Protein AF-R4YVB8-F1 (afdb_monomer_lite)

InterPro domains:
  IPR023214 HAD superfamily [G3DSA:3.40.50.1000] (1-66)

Secondary structure (DSSP, 8-state):
-HHHHHHHHH-HHHHHT----S-GGGS--SEEEES--SSSGGG-SSEEEEBTSSSB-SHHHHHHHHT-

Foldseek 3Di:
DVLVVCCVPVNPVSSVVDDDDQACLPDADQEDEECDDDRNLVNNPHDYDHECDPQHNDPVSVVVVVVD

Organism: NCBI:txid698738

Structure (mmCIF, N/CA/C/O backbone):
data_AF-R4YVB8-F1
#
_entry.id   AF-R4YVB8-F1
#
loop_
_atom_site.group_PDB
_atom_site.id
_atom_site.type_symbol
_atom_site.label_atom_id
_atom_site.label_alt_id
_atom_site.label_comp_id
_atom_site.label_asym_id
_atom_site.label_entity_id
_atom_site.label_seq_id
_atom_site.pdbx_PDB_ins_code
_atom_site.Cartn_x
_atom_site.Cartn_y
_atom_site.Cartn_z
_atom_site.occupancy
_atom_site.B_iso_or_equiv
_atom_site.auth_seq_id
_atom_site.auth_comp_id
_atom_site.auth_asym_id
_atom_site.auth_atom_id
_atom_site.pdbx_PDB_model_num
ATOM 1 N N . MET A 1 1 ? 17.243 -6.572 -3.780 1.00 85.06 1 MET A N 1
ATOM 2 C CA . MET A 1 1 ? 16.808 -5.180 -3.476 1.00 85.06 1 MET A CA 1
ATOM 3 C C . MET A 1 1 ? 15.298 -5.080 -3.682 1.00 85.06 1 MET A C 1
ATOM 5 O O . MET A 1 1 ? 14.818 -5.760 -4.578 1.00 85.06 1 MET A O 1
ATOM 9 N N . LYS A 1 2 ? 14.559 -4.255 -2.918 1.00 92.62 2 LYS A N 1
ATOM 10 C CA . LYS A 1 2 ? 13.078 -4.162 -2.984 1.00 92.62 2 LYS A CA 1
ATOM 11 C C . LYS A 1 2 ? 12.514 -4.021 -4.411 1.00 92.62 2 LYS A C 1
ATOM 13 O O . LYS A 1 2 ? 11.551 -4.694 -4.742 1.00 92.62 2 LYS A O 1
ATOM 18 N N . ARG A 1 3 ? 13.173 -3.239 -5.275 1.00 96.19 3 ARG A N 1
ATOM 19 C CA . ARG A 1 3 ? 12.826 -3.099 -6.703 1.00 96.19 3 ARG A CA 1
ATOM 20 C C . ARG A 1 3 ? 12.743 -4.436 -7.457 1.00 96.19 3 ARG A C 1
ATOM 22 O O . ARG A 1 3 ? 11.791 -4.645 -8.191 1.00 96.19 3 ARG A O 1
ATOM 29 N N . LEU A 1 4 ? 13.731 -5.320 -7.273 1.00 97.62 4 LEU A N 1
ATOM 30 C CA . LEU A 1 4 ? 13.791 -6.619 -7.960 1.00 97.62 4 LEU A CA 1
ATOM 31 C C . LEU A 1 4 ? 12.642 -7.533 -7.527 1.00 97.62 4 LEU A C 1
ATOM 33 O O . LEU A 1 4 ? 12.037 -8.184 -8.363 1.00 97.62 4 LEU A O 1
ATOM 37 N N . TRP A 1 5 ? 12.312 -7.525 -6.232 1.00 98.00 5 TRP A N 1
ATOM 38 C CA . TRP A 1 5 ? 11.193 -8.309 -5.710 1.00 98.00 5 TRP A CA 1
ATOM 39 C C . TRP A 1 5 ? 9.852 -7.837 -6.293 1.00 98.00 5 TRP A C 1
ATOM 41 O O . TRP A 1 5 ? 9.033 -8.661 -6.688 1.00 98.00 5 TRP A O 1
ATOM 51 N N . VAL A 1 6 ? 9.652 -6.513 -6.393 1.00 98.06 6 VAL A N 1
ATOM 52 C CA . VAL A 1 6 ? 8.457 -5.917 -7.019 1.00 98.06 6 VAL A CA 1
ATOM 53 C C . VAL A 1 6 ? 8.351 -6.318 -8.487 1.00 98.06 6 VAL A C 1
ATOM 55 O O . VAL A 1 6 ? 7.280 -6.720 -8.920 1.00 98.06 6 VAL A O 1
ATOM 58 N N . GLU A 1 7 ? 9.446 -6.251 -9.242 1.00 98.00 7 GLU A N 1
ATOM 59 C CA . GLU A 1 7 ? 9.459 -6.665 -10.649 1.00 98.00 7 GLU A CA 1
ATOM 60 C C . GLU A 1 7 ? 9.114 -8.153 -10.815 1.00 98.00 7 GLU A C 1
ATOM 62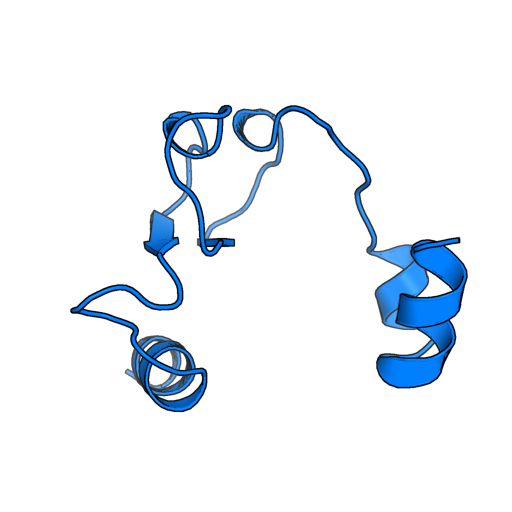 O O . GLU A 1 7 ? 8.284 -8.495 -11.652 1.00 98.00 7 GLU A O 1
ATOM 67 N N . GLU A 1 8 ? 9.695 -9.021 -9.985 1.00 98.25 8 GLU A N 1
ATOM 68 C CA . GLU A 1 8 ? 9.486 -10.473 -10.036 1.00 98.25 8 GLU A CA 1
ATOM 69 C C . GLU A 1 8 ? 8.031 -10.882 -9.752 1.00 98.25 8 GLU A C 1
ATOM 71 O O . GLU A 1 8 ? 7.515 -11.789 -10.398 1.00 98.25 8 GLU A O 1
ATOM 76 N N . HIS A 1 9 ? 7.354 -10.206 -8.818 1.00 98.06 9 HIS A N 1
ATOM 77 C CA . HIS A 1 9 ? 6.022 -10.618 -8.352 1.00 98.06 9 HIS A CA 1
ATOM 78 C C . HIS A 1 9 ? 4.873 -9.781 -8.927 1.00 98.06 9 HIS A C 1
ATOM 80 O O . HIS A 1 9 ? 3.748 -10.270 -9.015 1.00 98.06 9 HIS A O 1
ATOM 86 N N . LEU A 1 10 ? 5.128 -8.520 -9.290 1.00 97.62 10 LEU A N 1
ATOM 87 C CA . LEU A 1 10 ? 4.114 -7.558 -9.747 1.00 97.62 10 LEU A CA 1
ATOM 88 C C . LEU A 1 10 ? 4.379 -7.034 -11.169 1.00 97.62 10 LEU A C 1
ATOM 90 O O . LEU A 1 10 ? 3.551 -6.305 -11.714 1.00 97.62 10 LEU A O 1
ATOM 94 N N . GLY A 1 11 ? 5.507 -7.407 -11.778 1.00 98.06 11 GLY A N 1
ATOM 95 C CA . GLY A 1 11 ? 5.883 -7.019 -13.133 1.00 98.06 11 GLY A CA 1
ATOM 96 C C . GLY A 1 11 ? 6.629 -5.685 -13.225 1.00 98.06 11 GLY A C 1
ATOM 97 O O . GLY A 1 11 ? 6.702 -4.886 -12.287 1.00 98.06 11 GLY A O 1
ATOM 98 N N . LEU A 1 12 ? 7.191 -5.436 -14.409 1.00 97.62 12 LEU A N 1
ATOM 99 C CA . LEU A 1 12 ? 8.031 -4.270 -14.684 1.00 97.62 12 LEU A CA 1
ATOM 100 C C . LEU A 1 12 ? 7.270 -2.938 -14.540 1.00 97.62 12 LEU A C 1
ATOM 102 O O . LEU A 1 12 ? 7.814 -1.974 -14.002 1.00 97.62 12 LEU A O 1
ATOM 106 N N . ASP A 1 13 ? 5.995 -2.896 -14.934 1.00 98.19 13 ASP A N 1
ATOM 107 C CA . ASP A 1 13 ? 5.150 -1.701 -14.804 1.00 98.19 13 ASP A CA 1
ATOM 108 C C . ASP A 1 13 ? 4.974 -1.262 -13.344 1.00 98.19 13 ASP A C 1
ATOM 110 O O . ASP A 1 13 ? 4.973 -0.066 -13.042 1.00 98.19 13 ASP A O 1
ATOM 114 N N . ALA A 1 14 ? 4.850 -2.219 -12.419 1.00 97.81 14 ALA A N 1
ATOM 115 C CA . ALA A 1 14 ? 4.788 -1.931 -10.990 1.00 97.81 14 ALA A CA 1
ATOM 116 C C . ALA A 1 14 ? 6.141 -1.428 -10.470 1.00 97.81 14 ALA A C 1
ATOM 118 O O . ALA A 1 14 ? 6.188 -0.495 -9.668 1.00 97.81 14 ALA A O 1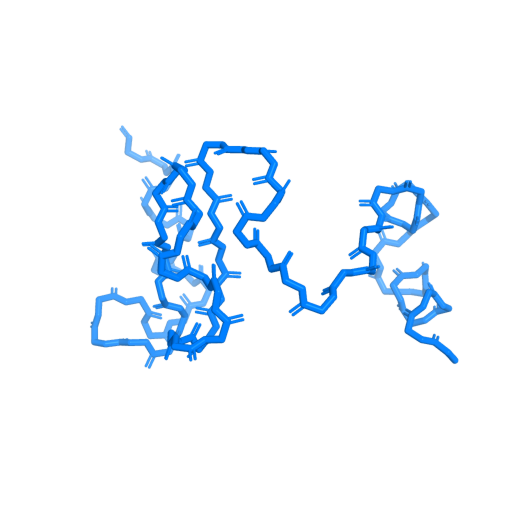
ATOM 119 N N . ALA A 1 15 ? 7.247 -1.991 -10.967 1.00 97.56 15 ALA A N 1
ATOM 120 C CA . ALA A 1 15 ? 8.589 -1.547 -10.606 1.00 97.56 15 ALA A CA 1
ATOM 121 C C . ALA A 1 15 ? 8.862 -0.095 -11.040 1.00 97.56 15 ALA A C 1
ATOM 123 O O . ALA A 1 15 ? 9.498 0.643 -10.289 1.00 97.56 15 ALA A O 1
ATOM 124 N N . TYR A 1 16 ? 8.336 0.347 -12.189 1.00 97.56 16 TYR A N 1
ATOM 125 C CA . TYR A 1 16 ? 8.421 1.748 -12.628 1.00 97.56 16 TYR A CA 1
ATOM 126 C C . TYR A 1 16 ? 7.594 2.719 -11.778 1.00 97.56 16 TYR A C 1
ATOM 128 O O . TYR A 1 16 ? 7.927 3.899 -11.701 1.00 97.56 16 TYR A O 1
ATOM 136 N N . LYS A 1 17 ? 6.538 2.234 -11.120 1.00 96.94 17 LYS A N 1
ATOM 137 C CA . LYS A 1 17 ? 5.684 3.028 -10.221 1.00 96.94 17 LYS A CA 1
ATOM 138 C C . LYS A 1 17 ? 6.134 2.963 -8.757 1.00 96.94 17 LYS A C 1
ATOM 140 O O . LYS A 1 17 ? 5.486 3.549 -7.892 1.00 96.94 17 LYS A O 1
ATOM 145 N N . LEU A 1 18 ? 7.224 2.253 -8.456 1.00 96.88 18 LEU A N 1
ATOM 146 C CA . LEU A 1 18 ? 7.728 2.101 -7.095 1.00 96.88 18 LEU A CA 1
ATOM 147 C C . LEU A 1 18 ? 8.346 3.411 -6.589 1.00 96.88 18 LEU A C 1
ATOM 149 O O . LEU A 1 18 ? 9.401 3.836 -7.056 1.00 96.88 18 LEU A O 1
ATOM 153 N N . ILE A 1 19 ? 7.740 3.992 -5.555 1.00 95.50 19 ILE A N 1
ATOM 154 C CA . ILE A 1 19 ? 8.296 5.131 -4.818 1.00 95.50 19 ILE A CA 1
ATOM 155 C C . ILE A 1 19 ? 8.960 4.613 -3.538 1.00 95.50 19 ILE A C 1
ATOM 157 O O . ILE A 1 19 ? 8.313 3.996 -2.692 1.00 95.50 19 ILE A O 1
ATOM 161 N N . ILE A 1 20 ? 10.262 4.868 -3.379 1.00 93.62 20 ILE A N 1
ATOM 162 C CA . ILE A 1 20 ? 11.009 4.559 -2.152 1.00 93.62 20 ILE A CA 1
ATOM 163 C C . ILE A 1 20 ? 11.198 5.864 -1.380 1.00 93.62 20 ILE A C 1
ATOM 165 O O . ILE A 1 20 ? 12.091 6.647 -1.690 1.00 93.62 20 ILE A O 1
ATOM 169 N N . SER A 1 21 ? 10.358 6.087 -0.370 1.00 90.62 21 SER A N 1
ATOM 170 C CA . SER A 1 21 ? 10.431 7.258 0.508 1.00 90.62 21 SER A CA 1
ATOM 171 C C . SER A 1 21 ? 10.337 6.836 1.978 1.00 90.62 21 SER A C 1
ATOM 173 O O . SER A 1 21 ? 9.494 5.995 2.305 1.00 90.62 21 SER A O 1
ATOM 175 N N . PRO A 1 22 ? 11.168 7.397 2.879 1.00 89.06 22 PRO A N 1
ATOM 176 C CA . PRO A 1 22 ? 11.030 7.178 4.316 1.00 89.06 22 PRO A CA 1
ATOM 177 C C . PRO A 1 22 ? 9.821 7.914 4.910 1.00 89.06 22 PRO A C 1
ATOM 179 O O . PRO A 1 22 ? 9.265 7.441 5.894 1.00 89.06 22 PRO A O 1
ATOM 182 N N . ASN A 1 23 ? 9.406 9.043 4.320 1.00 92.12 23 ASN A N 1
ATOM 183 C CA . ASN A 1 23 ? 8.244 9.812 4.759 1.00 92.12 23 ASN A CA 1
ATOM 184 C C . ASN A 1 23 ? 7.129 9.702 3.715 1.00 92.12 23 ASN A C 1
ATOM 186 O O . ASN A 1 23 ? 7.211 10.290 2.634 1.00 92.12 23 ASN A O 1
ATOM 190 N N . LYS A 1 24 ? 6.087 8.940 4.048 1.00 93.00 24 LYS A N 1
ATOM 191 C CA . LYS A 1 24 ? 4.953 8.696 3.150 1.00 93.00 24 LYS A CA 1
ATOM 192 C C . LYS A 1 24 ? 3.956 9.852 3.104 1.00 93.00 24 LYS A C 1
ATOM 194 O O . LYS A 1 24 ? 3.212 9.928 2.136 1.00 93.00 24 LYS A O 1
ATOM 199 N N . GLY A 1 25 ? 3.996 10.776 4.066 1.00 94.19 25 GLY A N 1
ATOM 200 C CA . GLY A 1 25 ? 3.163 11.981 4.056 1.00 94.19 25 GLY A CA 1
ATOM 201 C C . GLY A 1 25 ? 3.504 12.955 2.925 1.00 94.19 25 GLY A C 1
ATOM 202 O O . GLY A 1 25 ? 2.702 13.811 2.593 1.00 94.19 25 GLY A O 1
ATOM 203 N N . LEU A 1 26 ? 4.675 12.806 2.294 1.00 94.12 26 LEU A N 1
ATOM 204 C CA . LEU A 1 26 ? 5.067 13.592 1.116 1.00 94.12 26 LEU A CA 1
ATOM 205 C C . LEU A 1 26 ? 4.547 13.007 -0.206 1.00 94.12 26 LEU A C 1
ATOM 207 O O . LEU A 1 26 ? 4.710 13.626 -1.256 1.00 94.12 26 LEU A O 1
ATOM 211 N N . ASN A 1 27 ? 3.981 11.799 -0.182 1.00 95.25 27 ASN A N 1
ATOM 212 C CA . ASN A 1 27 ? 3.389 11.206 -1.371 1.00 95.25 27 ASN A CA 1
ATOM 213 C C . ASN A 1 27 ? 1.995 11.795 -1.586 1.00 95.25 27 ASN A C 1
ATOM 215 O O . ASN A 1 27 ? 1.226 11.931 -0.640 1.00 95.25 27 ASN A O 1
ATOM 219 N N . LEU A 1 28 ? 1.652 12.070 -2.841 1.00 96.06 28 LEU A N 1
ATOM 220 C CA . LEU A 1 28 ? 0.325 12.545 -3.216 1.00 96.06 28 LEU A CA 1
ATOM 221 C C . LEU A 1 28 ? -0.504 11.389 -3.773 1.00 96.06 28 LEU A C 1
ATOM 223 O O . LEU A 1 28 ? -0.053 10.657 -4.657 1.00 96.06 28 LEU A O 1
ATOM 227 N N . GLY A 1 29 ? -1.725 11.236 -3.274 1.00 96.38 29 GLY A N 1
ATOM 228 C CA . GLY A 1 29 ? -2.670 10.233 -3.748 1.00 96.3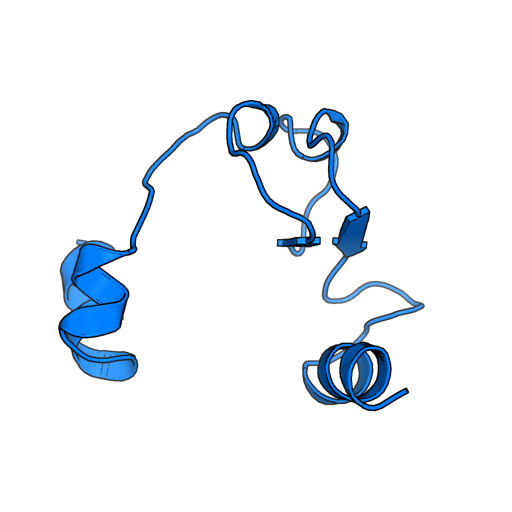8 29 GLY A CA 1
ATOM 229 C C . GLY A 1 29 ? -3.981 10.276 -2.973 1.00 96.38 29 GLY A C 1
ATOM 230 O O . GLY A 1 29 ? -4.055 10.853 -1.895 1.00 96.38 29 GLY A O 1
ATOM 231 N N . HIS A 1 30 ? -5.020 9.645 -3.517 1.00 97.94 30 HIS A N 1
ATOM 232 C CA . HIS A 1 30 ? -6.322 9.574 -2.848 1.00 97.94 30 HIS A CA 1
ATOM 233 C C . HIS A 1 30 ? -6.324 8.602 -1.665 1.00 97.94 30 HIS A C 1
ATOM 235 O O . HIS A 1 30 ? -7.050 8.824 -0.701 1.00 97.94 30 HIS A O 1
ATOM 241 N N . TYR A 1 31 ? -5.515 7.540 -1.736 1.00 97.50 31 TYR A N 1
ATOM 242 C CA . TYR A 1 31 ? -5.500 6.464 -0.751 1.00 97.50 31 TYR A CA 1
ATOM 243 C C . TYR A 1 31 ? -4.077 6.004 -0.444 1.00 97.50 31 TYR A C 1
ATOM 245 O O . TYR A 1 31 ? -3.245 5.906 -1.349 1.00 97.50 31 TYR A O 1
ATOM 253 N N . LEU A 1 32 ? -3.833 5.655 0.817 1.00 97.19 32 LEU A N 1
ATOM 254 C CA . LEU A 1 32 ? -2.635 4.959 1.279 1.00 97.19 32 LEU A CA 1
ATOM 255 C C . LEU A 1 32 ? -3.070 3.716 2.059 1.00 97.19 32 LEU A C 1
ATOM 257 O O . LEU A 1 32 ? -3.808 3.830 3.031 1.00 97.19 32 LEU A O 1
ATOM 261 N N . ILE A 1 33 ? -2.628 2.533 1.627 1.00 97.25 33 ILE A N 1
ATOM 262 C CA . ILE A 1 33 ? -2.831 1.275 2.358 1.00 97.25 33 ILE A CA 1
ATOM 2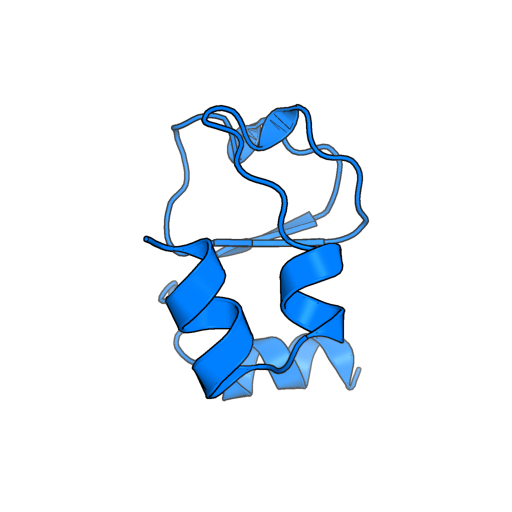63 C C . ILE A 1 33 ? -1.513 0.937 3.049 1.00 97.25 33 ILE A C 1
ATOM 265 O O . ILE A 1 33 ? -0.495 0.757 2.378 1.00 97.25 33 ILE A O 1
ATOM 269 N N . ASP A 1 34 ? -1.524 0.885 4.375 1.00 96.00 34 ASP A N 1
ATOM 270 C CA . ASP A 1 34 ? -0.328 0.697 5.200 1.00 96.00 34 ASP A CA 1
ATOM 271 C C . ASP A 1 34 ? -0.718 -0.036 6.486 1.00 96.00 34 ASP A C 1
ATOM 273 O O . ASP A 1 34 ? -1.791 0.210 7.031 1.00 96.00 34 ASP A O 1
ATOM 277 N N . ASP A 1 35 ? 0.123 -0.939 6.973 1.00 95.00 35 ASP A N 1
ATOM 278 C CA . ASP A 1 35 ? -0.089 -1.658 8.233 1.00 95.00 35 ASP A CA 1
ATOM 279 C C . ASP A 1 35 ? 0.265 -0.800 9.462 1.00 95.00 35 ASP A C 1
ATOM 281 O O . ASP A 1 35 ? -0.136 -1.109 10.588 1.00 95.00 35 ASP A O 1
ATOM 285 N N . TYR A 1 36 ? 0.966 0.322 9.262 1.00 89.81 36 TYR A N 1
ATOM 286 C CA . TYR A 1 36 ? 1.471 1.161 10.344 1.00 89.81 36 TYR A CA 1
ATOM 287 C C . TYR A 1 36 ? 1.029 2.633 10.262 1.00 89.81 36 TYR A C 1
ATOM 289 O O . TYR A 1 36 ? 1.042 3.258 9.201 1.00 89.81 36 TYR A O 1
ATOM 297 N N . ILE A 1 37 ? 0.745 3.228 11.430 1.00 86.25 37 ILE A N 1
ATOM 298 C CA . ILE A 1 37 ? 0.464 4.664 11.617 1.00 86.25 37 ILE A CA 1
ATOM 299 C C . ILE A 1 37 ? 1.453 5.240 12.641 1.00 86.25 37 ILE A C 1
ATOM 301 O O . ILE A 1 37 ? 1.643 4.649 13.704 1.00 86.25 37 ILE A O 1
ATOM 305 N N . GLY A 1 38 ? 2.072 6.393 12.349 1.00 84.81 38 GLY A N 1
ATOM 306 C CA . GLY A 1 38 ? 2.967 7.099 13.282 1.00 84.81 38 GLY A CA 1
ATOM 307 C C . GLY A 1 38 ? 4.400 7.336 12.785 1.00 84.81 38 GLY A C 1
ATOM 308 O O . GLY A 1 38 ? 5.287 7.642 13.586 1.00 84.81 38 GLY A O 1
ATOM 309 N N . LYS A 1 39 ? 4.676 7.140 11.489 1.00 85.00 39 LYS A N 1
ATOM 310 C CA . LYS A 1 39 ? 5.973 7.451 10.846 1.00 85.00 39 LYS A CA 1
ATOM 311 C C . LYS A 1 39 ? 5.800 8.367 9.630 1.00 85.00 39 LYS A C 1
ATOM 313 O O . LYS A 1 39 ? 6.591 8.314 8.688 1.00 85.00 39 LYS A O 1
ATOM 318 N N . GLY A 1 40 ? 4.783 9.221 9.656 1.00 85.44 40 GLY A N 1
ATOM 319 C CA . GLY A 1 40 ? 4.458 10.161 8.589 1.00 85.44 40 GLY A CA 1
ATOM 320 C C . GLY A 1 40 ? 3.255 9.752 7.743 1.00 85.44 40 GLY A C 1
ATOM 321 O O . GLY A 1 40 ? 2.781 10.579 6.973 1.00 85.44 40 GLY A O 1
ATOM 322 N N . GLN A 1 41 ? 2.725 8.533 7.892 1.00 92.44 41 GLN A N 1
ATOM 323 C CA . GLN A 1 41 ? 1.457 8.119 7.272 1.00 92.44 41 GLN A CA 1
ATOM 324 C C . GLN A 1 41 ? 0.280 8.969 7.757 1.00 92.44 41 GLN A C 1
ATOM 326 O O . GLN A 1 41 ? -0.623 9.257 6.984 1.00 92.44 41 GLN A O 1
ATOM 331 N N . GLU A 1 42 ? 0.319 9.417 9.011 1.00 91.00 42 GLU A N 1
ATOM 332 C CA . GLU A 1 42 ? -0.664 10.326 9.606 1.00 91.00 42 GLU A CA 1
ATOM 333 C C . GLU A 1 42 ? -0.712 11.705 8.933 1.00 91.00 42 GLU A C 1
ATOM 335 O O . GLU A 1 42 ? -1.701 12.414 9.078 1.00 91.00 42 GLU A O 1
ATOM 340 N N . ASN A 1 43 ? 0.337 12.070 8.187 1.00 94.69 43 ASN A N 1
ATOM 341 C CA . ASN A 1 43 ? 0.413 13.314 7.421 1.00 94.69 43 ASN A CA 1
ATOM 342 C C . ASN A 1 43 ? 0.074 13.114 5.936 1.00 94.69 43 ASN A C 1
ATOM 344 O O . ASN A 1 43 ? 0.233 14.045 5.152 1.00 94.69 43 ASN A O 1
ATOM 348 N N . PHE A 1 44 ? -0.318 11.908 5.517 1.00 96.38 44 PHE A N 1
ATOM 349 C CA . PHE A 1 44 ? -0.766 11.675 4.148 1.00 96.38 44 PHE A CA 1
ATOM 350 C C . PHE A 1 44 ? -2.091 12.408 3.921 1.00 96.38 44 PHE A C 1
ATOM 352 O O . PHE A 1 44 ? -3.042 12.209 4.668 1.00 96.38 44 PHE A O 1
ATOM 359 N N . GLU A 1 45 ? -2.143 13.266 2.902 1.00 96.62 45 GLU A N 1
ATOM 360 C CA . GLU A 1 45 ? -3.301 14.142 2.667 1.00 96.62 45 GLU A CA 1
ATOM 361 C C . GLU A 1 45 ? -4.553 13.385 2.194 1.00 96.62 45 GLU A C 1
ATOM 363 O O . GLU A 1 45 ? -5.673 13.865 2.366 1.00 96.62 45 GLU A O 1
ATOM 368 N N . GLY A 1 46 ? -4.375 12.209 1.587 1.00 96.56 46 GLY A N 1
ATOM 369 C CA . GLY A 1 46 ? -5.474 11.329 1.201 1.00 96.56 46 GLY A CA 1
ATOM 370 C C . GLY A 1 46 ? -5.996 10.474 2.357 1.00 96.56 46 GLY A C 1
ATOM 371 O O . GLY A 1 46 ? -5.605 10.606 3.514 1.00 96.56 46 GLY A O 1
ATOM 372 N N . GLN A 1 47 ? -6.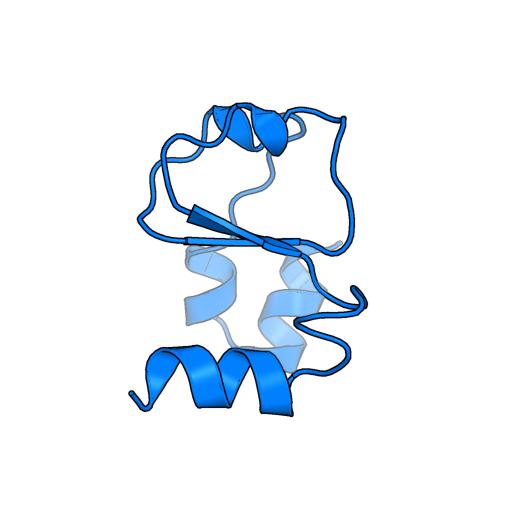878 9.530 2.039 1.00 96.56 47 GLN A N 1
ATOM 373 C CA . GLN A 1 47 ? -7.435 8.620 3.032 1.00 96.56 47 GLN A CA 1
ATOM 374 C C . GLN A 1 47 ? -6.462 7.478 3.353 1.00 96.56 47 GLN A C 1
ATOM 376 O O . GLN A 1 47 ? -6.016 6.743 2.469 1.00 96.56 47 GLN A O 1
ATOM 381 N N . LEU A 1 48 ? -6.175 7.288 4.639 1.00 96.06 48 LEU A N 1
ATOM 382 C CA . LEU A 1 48 ? -5.396 6.156 5.126 1.00 96.06 48 LEU A CA 1
ATOM 383 C C . LEU A 1 48 ? -6.313 4.953 5.395 1.00 96.06 48 LEU A C 1
ATOM 385 O O . LEU A 1 48 ? -7.262 5.051 6.171 1.00 96.06 48 LEU A O 1
ATOM 389 N N . LEU A 1 49 ? -6.016 3.815 4.770 1.00 96.81 49 LEU A N 1
ATOM 390 C CA . LEU A 1 49 ? -6.670 2.529 5.006 1.00 96.81 49 LEU A CA 1
ATOM 391 C C . LEU A 1 49 ? -5.692 1.620 5.759 1.00 96.81 49 LEU A C 1
ATOM 393 O O . LEU A 1 49 ? -4.786 1.039 5.156 1.00 96.81 49 LEU A O 1
ATOM 397 N N . GLN A 1 50 ? -5.843 1.520 7.081 1.00 96.75 50 GLN A N 1
ATOM 398 C CA . GLN A 1 50 ? -4.893 0.770 7.903 1.00 96.75 50 GLN A CA 1
ATOM 399 C C . GLN A 1 50 ? -5.081 -0.742 7.735 1.00 96.75 50 GLN A C 1
ATOM 401 O O . GLN A 1 50 ? -6.071 -1.302 8.210 1.00 96.75 50 GLN A O 1
ATOM 406 N N . PHE A 1 51 ? -4.126 -1.406 7.087 1.00 97.69 51 PHE A N 1
ATOM 407 C CA . PHE A 1 51 ? -4.120 -2.855 6.898 1.00 97.69 51 PHE A CA 1
ATOM 408 C C . PHE A 1 51 ? -3.889 -3.586 8.230 1.00 97.69 51 PHE A C 1
ATOM 410 O O . PHE A 1 51 ? -3.232 -3.057 9.121 1.00 97.69 51 PHE A O 1
ATOM 417 N N . GLU A 1 52 ? -4.466 -4.780 8.384 1.00 96.62 52 GLU A N 1
ATOM 418 C CA . GLU A 1 52 ? -4.471 -5.567 9.635 1.00 96.62 52 GLU A CA 1
ATOM 419 C C . GLU A 1 52 ? -5.124 -4.865 10.844 1.00 96.62 52 GLU A C 1
ATOM 421 O O . GLU A 1 52 ? -5.012 -5.323 11.982 1.00 96.62 52 GLU A O 1
ATOM 426 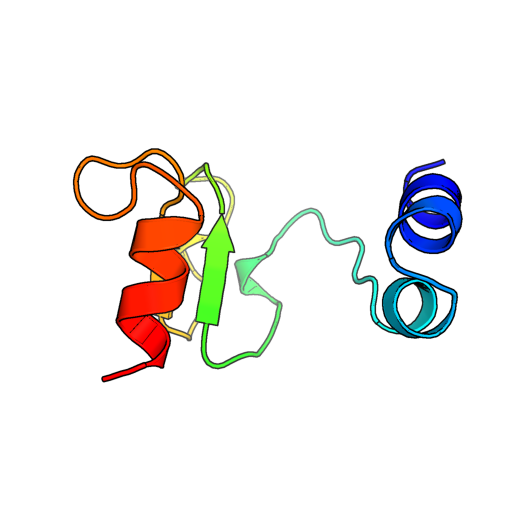N N . SER A 1 53 ? -5.870 -3.780 10.615 1.00 95.88 53 SER A N 1
ATOM 427 C CA . SER A 1 53 ? -6.716 -3.160 11.640 1.00 95.88 53 SER A CA 1
ATOM 428 C C . SER A 1 53 ? -8.026 -3.931 11.852 1.00 95.88 53 SER A C 1
ATOM 430 O O . SER A 1 53 ? -8.373 -4.843 11.098 1.00 95.88 53 SER A O 1
ATOM 432 N N . SER A 1 54 ? -8.805 -3.530 12.862 1.00 96.75 54 SER A N 1
ATOM 433 C CA . SER A 1 54 ? -10.154 -4.065 13.088 1.00 96.75 54 SER A CA 1
ATOM 434 C C . SER A 1 54 ? -11.105 -3.814 11.910 1.00 96.75 54 SER A C 1
ATOM 436 O O . SER A 1 54 ? -11.994 -4.627 11.666 1.00 96.75 54 SER A O 1
ATOM 438 N N . GLU A 1 55 ? -10.917 -2.712 11.179 1.00 95.81 55 GLU A N 1
ATOM 439 C CA . GLU A 1 55 ? -11.731 -2.337 10.019 1.00 95.81 55 GLU A CA 1
ATOM 440 C C . GLU A 1 55 ? -11.264 -3.041 8.735 1.00 95.81 55 GLU A C 1
ATOM 442 O O . GLU A 1 55 ? -12.089 -3.501 7.941 1.00 95.81 55 GLU A O 1
ATOM 447 N N . TYR A 1 56 ? -9.947 -3.207 8.557 1.00 97.31 56 TYR A N 1
ATOM 448 C CA . TYR A 1 56 ? -9.357 -3.829 7.369 1.00 97.31 56 TYR A CA 1
ATOM 449 C C . TYR A 1 56 ? -8.405 -4.992 7.704 1.00 97.31 56 TYR A C 1
ATOM 451 O O . TYR A 1 56 ? -7.211 -4.918 7.403 1.00 97.31 56 TYR A O 1
ATOM 459 N N . PRO A 1 57 ? -8.909 -6.110 8.260 1.00 97.56 57 PRO A N 1
ATOM 460 C CA . PRO A 1 57 ? -8.058 -7.197 8.742 1.00 97.56 57 PRO A CA 1
ATOM 461 C C . PRO A 1 57 ? -7.332 -7.972 7.632 1.00 97.56 57 PRO A C 1
ATOM 463 O O . PRO A 1 57 ? -6.349 -8.648 7.910 1.00 97.56 57 PRO A O 1
ATOM 466 N N . VAL A 1 58 ? -7.818 -7.934 6.382 1.00 98.12 58 VAL A N 1
ATOM 467 C CA . VAL A 1 58 ? -7.256 -8.697 5.251 1.00 98.12 58 VAL A CA 1
ATOM 468 C C . VAL A 1 58 ? -7.443 -7.973 3.913 1.00 98.12 58 VAL A C 1
ATOM 470 O O . VAL A 1 58 ? -8.243 -7.050 3.776 1.00 98.12 58 VAL A O 1
ATOM 473 N N . TRP A 1 59 ? -6.792 -8.445 2.845 1.00 97.62 59 TRP A N 1
ATOM 474 C CA . TRP A 1 59 ? -6.947 -7.849 1.506 1.00 97.62 59 TRP A CA 1
ATOM 475 C C . TRP A 1 59 ? -8.393 -7.838 0.998 1.00 97.62 59 TRP A C 1
ATOM 477 O O . TRP A 1 59 ? -8.793 -6.927 0.275 1.00 97.62 59 TRP A O 1
ATOM 487 N N . LYS A 1 60 ? -9.209 -8.819 1.405 1.00 97.88 60 LYS A N 1
ATOM 488 C CA . LYS A 1 60 ? -10.624 -8.887 1.017 1.00 97.88 60 LYS A CA 1
ATOM 489 C C . LYS A 1 60 ? -11.452 -7.721 1.578 1.00 97.88 60 LYS A C 1
ATOM 491 O O . LYS A 1 60 ? -12.354 -7.261 0.885 1.00 97.88 60 LYS A O 1
ATOM 496 N N . SER A 1 61 ? -11.162 -7.230 2.787 1.00 97.62 61 SER A N 1
ATOM 497 C CA . SER A 1 61 ? -11.872 -6.071 3.355 1.00 97.62 61 SER A CA 1
ATOM 498 C C . SER A 1 61 ? -11.479 -4.771 2.656 1.00 97.62 61 SER A C 1
ATOM 500 O O . SER A 1 61 ? -12.360 -3.981 2.339 1.00 97.62 61 SER A O 1
ATOM 502 N N . ILE A 1 62 ? -10.196 -4.595 2.315 1.00 97.75 62 ILE A N 1
ATOM 503 C CA . ILE A 1 62 ? -9.735 -3.456 1.499 1.00 97.75 62 ILE A CA 1
ATOM 504 C C . ILE A 1 62 ? -10.390 -3.474 0.118 1.00 97.75 62 ILE A C 1
ATOM 506 O O . ILE A 1 62 ? -10.884 -2.459 -0.352 1.00 97.75 62 ILE A O 1
ATOM 510 N N . ARG A 1 63 ? -10.443 -4.635 -0.540 1.00 97.31 63 ARG A N 1
ATOM 511 C CA . ARG A 1 63 ? -11.113 -4.749 -1.840 1.00 97.31 63 ARG A CA 1
ATOM 512 C C . ARG A 1 63 ? -12.581 -4.338 -1.782 1.00 97.31 63 ARG A C 1
ATOM 514 O O . ARG A 1 63 ? -13.023 -3.588 -2.641 1.00 97.31 63 ARG A O 1
ATOM 521 N N . ARG A 1 64 ? -13.308 -4.792 -0.756 1.00 97.19 64 ARG A N 1
ATOM 522 C CA . ARG A 1 64 ? -14.723 -4.452 -0.564 1.00 97.19 64 ARG A CA 1
ATOM 523 C C . ARG A 1 64 ? -14.951 -2.945 -0.427 1.00 97.19 64 ARG A C 1
ATOM 525 O O . ARG A 1 64 ? -15.983 -2.470 -0.874 1.00 97.19 64 ARG A O 1
ATOM 532 N N . PHE A 1 65 ? -14.010 -2.211 0.167 1.00 96.62 65 PHE A N 1
ATOM 533 C CA . PHE A 1 65 ? -14.088 -0.753 0.276 1.00 96.62 65 PHE A CA 1
ATOM 534 C C . PHE A 1 65 ? -14.142 -0.061 -1.098 1.00 96.62 65 PHE A C 1
ATOM 536 O O . PHE A 1 65 ? -14.881 0.900 -1.252 1.00 96.62 65 PHE A O 1
ATOM 543 N N . PHE A 1 66 ? -13.420 -0.575 -2.101 1.00 96.25 66 PHE A N 1
ATOM 544 C CA . PHE A 1 66 ? -13.368 0.001 -3.456 1.00 96.25 66 PHE A CA 1
ATOM 545 C C . PHE A 1 66 ? -14.445 -0.517 -4.422 1.00 96.25 66 PHE A C 1
ATOM 547 O O . PHE A 1 66 ? -14.533 -0.040 -5.550 1.00 96.25 66 PHE A O 1
ATOM 554 N N . GLU A 1 67 ? -15.213 -1.529 -4.025 1.00 94.06 67 GLU A N 1
ATOM 555 C CA . GLU A 1 67 ? -16.305 -2.097 -4.830 1.00 94.06 67 GLU A CA 1
ATOM 556 C C . GLU A 1 67 ? -17.663 -1.425 -4.530 1.00 94.06 67 GLU A C 1
ATOM 558 O O . GLU A 1 67 ? -18.653 -1.733 -5.196 1.00 94.06 67 GLU A O 1
ATOM 563 N N . LEU A 1 68 ? -17.706 -0.542 -3.525 1.00 67.06 68 LEU A N 1
ATOM 564 C CA . LEU A 1 68 ? -18.860 0.273 -3.128 1.00 67.06 68 LEU A CA 1
ATOM 565 C C . LEU A 1 68 ? -18.887 1.603 -3.888 1.00 67.06 68 LEU A C 1
ATOM 567 O O . LEU A 1 68 ? -20.014 2.042 -4.209 1.00 67.06 68 LEU A O 1
#

Sequence (68 aa):
MKRLWVEEHLGLDAAYKLIISPNKGLNLGHYLIDDYIGKGQENFEGQLLQFESSEYPVWKSIRRFFEL

Radius of gyration: 13.19 Å; chains: 1; bounding box: 36×25×28 Å

pLDDT: mean 94.87, std 4.88, range [67.06, 98.25]